Protein AF-A0A2V7E4Y5-F1 (afdb_monomer)

Solvent-accessible surface area (backbone atoms only — not comparable to full-atom values): 9689 Å² total; per-residue (Å²): 140,82,84,79,81,81,81,82,78,76,76,80,68,83,50,50,75,59,62,73,78,86,75,87,86,83,79,96,66,95,71,66,56,78,68,61,32,31,46,33,54,69,50,50,53,34,62,57,62,67,40,77,72,52,74,82,46,76,66,58,72,78,36,58,19,35,18,33,50,68,63,42,60,53,50,53,50,52,38,27,76,75,55,64,29,39,68,50,79,67,59,48,62,51,52,50,74,72,33,77,63,41,38,77,54,86,70,63,63,70,61,36,48,60,44,26,72,75,53,80,89,59,88,50,70,62,63,36,43,54,52,12,42,25,59,75,71,72,26,27,32,40,69,85,54,65,68,56,63,73,74,45,87,56,51,60,72,134

Mean predicted aligned error: 8.23 Å

Foldseek 3Di:
DDDDDDDDDDDQDQAAEQDADDDDDDDDDVPFDDQQEEEDLVVLSCVRVVNPVCVVPPVVQVRFLYEYEPLSVVVVVVCVVVPNHPYDPPVNVVSQPPDRSYDHDDDDVVQLVVQLVPDDQDPDSSLSSQLSVCVSVVHAYADPDPSCVVPHPRHDDD

Sequence (158 aa):
MSSAPPCSAHRPGRPLVLGVASRRRPGLSTDSGPVTLLLDTHFLIWLALGSKRLAEFPWLDRHRPWGVSPVSFLEIQSLAEIGRISVRNPEFTRAVMEDPRFSVDDIPLVTLIRHALGLEWTRDPFDRMLVAHSTARRLPLCTTDRSIRAHHRLVATE

pLDDT: mean 86.01, std 18.7, range [37.56, 98.44]

Radius of gyration: 17.22 Å; Cα contacts (8 Å, |Δi|>4): 191; chains: 1; bounding box: 36×61×42 Å

Structure (mmCIF, N/CA/C/O backbone):
data_AF-A0A2V7E4Y5-F1
#
_entry.id   AF-A0A2V7E4Y5-F1
#
loop_
_atom_site.group_PDB
_atom_site.id
_atom_site.type_symbol
_atom_site.label_atom_id
_atom_site.label_alt_id
_atom_site.label_comp_id
_atom_site.label_asym_id
_atom_site.label_entity_id
_atom_site.label_seq_id
_atom_site.pdbx_PDB_ins_code
_atom_site.Cartn_x
_atom_site.Cartn_y
_atom_site.Cartn_z
_atom_site.occupancy
_atom_site.B_iso_or_equiv
_atom_site.auth_seq_id
_atom_site.auth_comp_id
_atom_site.auth_asym_id
_atom_site.auth_atom_id
_atom_site.pdbx_PDB_model_num
ATOM 1 N N . MET A 1 1 ? -1.600 42.013 -20.456 1.00 42.53 1 MET A N 1
ATOM 2 C CA . MET A 1 1 ? -2.301 40.738 -20.746 1.00 42.53 1 MET A CA 1
ATOM 3 C C . MET A 1 1 ? -1.217 39.669 -20.724 1.00 42.53 1 MET A C 1
ATOM 5 O O . MET A 1 1 ? -0.289 39.797 -21.497 1.00 42.53 1 MET A O 1
ATOM 9 N N . SER A 1 2 ? -1.122 38.741 -19.779 1.00 42.84 2 SER A N 1
ATOM 10 C CA . SER A 1 2 ? -2.147 37.844 -19.253 1.00 42.84 2 SER A CA 1
ATOM 11 C C . SER A 1 2 ? -1.805 37.469 -17.804 1.00 42.84 2 SER A C 1
ATOM 13 O O . SER A 1 2 ? -0.674 37.081 -17.518 1.00 42.84 2 SER A O 1
ATOM 15 N N . SER A 1 3 ? -2.760 37.627 -16.892 1.00 40.88 3 SER A N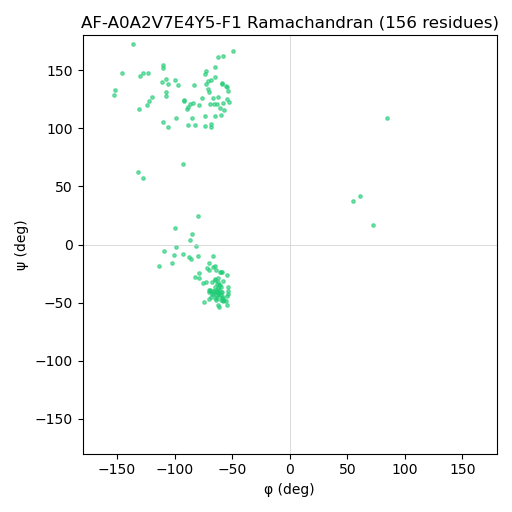 1
ATOM 16 C CA . SER A 1 3 ? -2.687 37.162 -15.507 1.00 40.88 3 SER A CA 1
ATOM 17 C C . SER A 1 3 ? -3.177 35.714 -15.443 1.00 40.88 3 SER A C 1
ATOM 19 O O . SER A 1 3 ? -4.309 35.419 -15.823 1.00 40.88 3 SER A O 1
ATOM 21 N N . ALA A 1 4 ? -2.320 34.806 -14.973 1.00 44.44 4 ALA A N 1
ATOM 22 C CA . ALA A 1 4 ? -2.695 33.425 -14.685 1.00 44.44 4 ALA A CA 1
ATOM 23 C C . ALA A 1 4 ? -3.728 33.373 -13.537 1.00 44.44 4 ALA A C 1
ATOM 25 O O . ALA A 1 4 ? -3.640 34.184 -12.609 1.00 44.44 4 ALA A O 1
ATOM 26 N N . PRO A 1 5 ? -4.703 32.446 -13.569 1.00 46.62 5 PRO A N 1
ATOM 27 C CA . PRO A 1 5 ? -5.695 32.336 -12.510 1.00 46.62 5 PRO A CA 1
ATOM 28 C C . PRO A 1 5 ? -5.070 31.720 -11.245 1.00 46.62 5 PRO A C 1
ATOM 30 O O . PRO A 1 5 ? -4.190 30.861 -11.348 1.00 46.62 5 PRO A O 1
ATOM 33 N N . PRO A 1 6 ? -5.516 32.118 -10.041 1.00 44.75 6 PRO A N 1
ATOM 34 C CA . PRO A 1 6 ? -5.024 31.532 -8.804 1.00 44.75 6 PRO A CA 1
ATOM 35 C C . PRO A 1 6 ? -5.518 30.087 -8.654 1.00 44.75 6 PRO A C 1
ATOM 37 O O . PRO A 1 6 ? -6.708 29.797 -8.790 1.00 44.75 6 PRO A O 1
ATOM 40 N N . CYS A 1 7 ? -4.584 29.184 -8.345 1.00 40.25 7 CYS A N 1
ATOM 41 C CA . CYS A 1 7 ? -4.860 27.805 -7.950 1.00 40.25 7 CYS A CA 1
ATOM 42 C C . CYS A 1 7 ? -5.862 27.777 -6.786 1.00 40.25 7 CYS A C 1
ATOM 44 O O . CYS A 1 7 ? -5.620 28.354 -5.726 1.00 40.25 7 CYS A O 1
ATOM 46 N N . SER A 1 8 ? -6.981 27.080 -6.985 1.00 44.91 8 SER A N 1
ATOM 47 C CA . SER A 1 8 ? -7.985 26.826 -5.953 1.00 44.91 8 SER A CA 1
ATOM 48 C C . SER A 1 8 ? -7.354 26.058 -4.788 1.00 44.91 8 SER A C 1
ATOM 50 O O . SER A 1 8 ? -6.978 24.892 -4.920 1.00 44.91 8 SER A O 1
ATOM 52 N N . ALA A 1 9 ? -7.225 26.716 -3.636 1.00 46.41 9 ALA A N 1
ATOM 53 C CA . ALA A 1 9 ? -6.805 26.077 -2.400 1.00 46.41 9 ALA A CA 1
ATOM 54 C C . ALA A 1 9 ? -7.906 25.111 -1.932 1.00 46.41 9 ALA A C 1
ATOM 56 O O . ALA A 1 9 ? -8.940 25.519 -1.399 1.00 46.41 9 ALA A O 1
ATOM 57 N N . HIS A 1 10 ? -7.681 23.813 -2.139 1.00 46.25 10 HIS A N 1
ATOM 58 C CA . HIS A 1 10 ? -8.457 22.756 -1.500 1.00 46.25 10 HIS A CA 1
ATOM 59 C C . HIS A 1 10 ? -8.366 22.931 0.020 1.00 46.25 10 HIS A C 1
ATOM 61 O O . HIS A 1 10 ? -7.286 22.805 0.598 1.00 46.25 10 HIS A O 1
ATOM 67 N N . ARG A 1 11 ? -9.497 23.217 0.674 1.00 44.59 11 ARG A N 1
ATOM 68 C CA . ARG A 1 11 ? -9.586 23.198 2.139 1.00 44.59 11 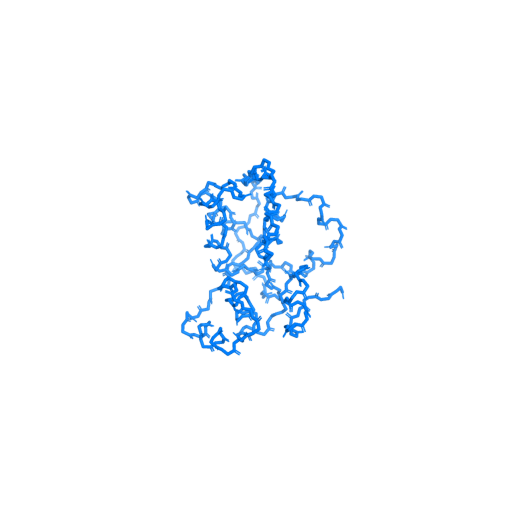ARG A CA 1
ATOM 69 C C . ARG A 1 11 ? -9.187 21.799 2.623 1.00 44.59 11 ARG A C 1
ATOM 71 O O . ARG A 1 11 ? -9.839 20.838 2.210 1.00 44.59 11 ARG A O 1
ATOM 78 N N . PRO A 1 12 ? -8.159 21.643 3.474 1.00 49.56 12 PRO A N 1
ATOM 79 C CA . PRO A 1 12 ? -7.865 20.338 4.035 1.00 49.56 12 PRO A CA 1
ATOM 80 C C . PRO A 1 12 ? -9.035 19.947 4.944 1.00 49.56 12 PRO A C 1
ATOM 82 O O . PRO A 1 12 ? -9.394 20.673 5.873 1.00 49.56 12 PRO A O 1
ATOM 85 N N . GLY A 1 13 ? -9.681 18.822 4.628 1.00 56.28 13 GLY A N 1
ATOM 86 C CA . GLY A 1 13 ? -10.630 18.185 5.536 1.00 56.28 13 GLY A CA 1
ATOM 87 C C . GLY A 1 13 ? -9.950 17.843 6.865 1.00 56.28 13 GLY A C 1
ATOM 88 O O . GLY A 1 13 ? -8.722 17.815 6.951 1.00 56.28 13 GLY A O 1
ATOM 89 N N . ARG A 1 14 ? -10.739 17.589 7.918 1.00 62.81 14 ARG A N 1
ATOM 90 C CA . ARG A 1 14 ? -10.181 17.154 9.210 1.00 62.81 14 ARG A CA 1
ATOM 91 C C . ARG A 1 14 ? -9.292 15.916 8.983 1.00 62.81 14 ARG A C 1
ATOM 93 O O . ARG A 1 14 ? -9.759 14.996 8.308 1.00 62.81 14 ARG A O 1
ATOM 100 N N . PRO A 1 15 ? -8.064 15.877 9.534 1.00 67.12 15 PRO A N 1
ATOM 101 C CA . PRO A 1 15 ? -7.168 14.738 9.369 1.00 67.12 15 PRO A CA 1
ATOM 102 C C . PRO A 1 15 ? -7.834 13.439 9.823 1.00 67.12 15 PRO A C 1
ATOM 104 O O . PRO A 1 15 ? -8.476 13.394 10.876 1.00 67.12 15 PRO A O 1
ATOM 107 N N . LEU A 1 16 ? -7.673 12.380 9.032 1.00 73.38 16 LEU A N 1
ATOM 108 C CA . LEU A 1 16 ? -8.126 11.043 9.407 1.00 73.38 16 LEU A CA 1
ATOM 109 C C . LEU A 1 16 ? -7.258 10.519 10.558 1.00 73.38 16 LEU A C 1
ATOM 111 O O . LEU A 1 16 ? -6.053 10.390 10.383 1.00 73.38 16 LEU A O 1
ATOM 115 N N . VAL A 1 17 ? -7.849 10.197 11.711 1.00 72.81 17 VAL A N 1
ATOM 116 C CA . VAL A 1 17 ? -7.110 9.649 12.861 1.00 72.81 17 VAL A CA 1
ATOM 117 C C . VAL A 1 17 ? -7.037 8.125 12.766 1.00 72.81 17 VAL A C 1
ATOM 119 O O . VAL A 1 17 ? -8.061 7.446 12.807 1.00 72.81 17 VAL A O 1
ATOM 122 N N . LEU A 1 18 ? -5.822 7.589 12.673 1.00 70.75 18 LEU A N 1
ATOM 123 C CA . LEU A 1 18 ? -5.522 6.163 12.673 1.00 70.75 18 LEU A CA 1
ATOM 124 C C . LEU A 1 18 ? -5.326 5.665 14.107 1.00 70.75 18 LEU A C 1
ATOM 126 O O . LEU A 1 18 ? -4.280 5.878 14.719 1.00 70.75 18 LEU A O 1
ATOM 130 N N . GLY A 1 19 ? -6.348 4.993 14.639 1.00 58.97 19 GLY A N 1
ATOM 131 C CA . GLY A 1 19 ? -6.273 4.221 15.877 1.00 58.97 19 GLY A CA 1
ATOM 132 C C . GLY A 1 19 ? -6.599 2.761 15.589 1.00 58.97 19 GLY A C 1
ATOM 133 O O . GLY A 1 19 ? -7.637 2.474 14.997 1.00 58.97 19 GLY A O 1
ATOM 134 N N . VAL A 1 20 ? -5.724 1.837 15.987 1.00 57.44 20 VAL A N 1
ATOM 135 C CA . VAL A 1 20 ? -5.979 0.405 15.791 1.00 57.44 20 VAL A CA 1
ATOM 136 C C . VAL A 1 20 ? -6.851 -0.113 16.931 1.00 57.44 20 VAL A C 1
ATOM 138 O O . VAL A 1 20 ? -6.491 -0.012 18.105 1.00 57.44 20 VAL A O 1
ATOM 141 N N . ALA A 1 21 ? -8.017 -0.664 16.593 1.00 53.97 21 ALA A N 1
ATOM 142 C CA . ALA A 1 21 ? -8.881 -1.326 17.560 1.00 53.97 21 ALA A CA 1
ATOM 143 C C . ALA A 1 21 ? -8.265 -2.680 17.948 1.00 53.97 21 ALA A C 1
ATOM 145 O O . ALA A 1 21 ? -8.368 -3.655 17.207 1.00 53.97 21 ALA A O 1
ATOM 146 N N . SER A 1 22 ? -7.624 -2.749 19.117 1.00 45.44 22 SER A N 1
ATOM 147 C CA . SER A 1 22 ? -7.129 -4.010 19.676 1.00 45.44 22 SER A CA 1
ATOM 148 C C . SER A 1 22 ? -8.306 -4.935 20.002 1.00 45.44 22 SER A C 1
ATOM 150 O O . SER A 1 22 ? -9.082 -4.673 20.922 1.00 45.44 22 SER A O 1
ATOM 152 N N . ARG A 1 23 ? -8.458 -6.026 19.244 1.00 51.16 23 ARG A N 1
ATOM 153 C CA . ARG A 1 23 ? -9.269 -7.185 19.645 1.00 51.16 23 ARG A CA 1
ATOM 154 C C . ARG A 1 23 ? -8.325 -8.334 20.009 1.00 51.16 23 ARG A C 1
ATOM 156 O O . ARG A 1 23 ? -7.381 -8.626 19.284 1.00 51.16 23 ARG A O 1
ATOM 163 N N . ARG A 1 24 ? -8.561 -8.952 21.171 1.00 45.81 24 ARG A N 1
ATOM 164 C CA . ARG A 1 24 ? -7.715 -9.997 21.779 1.00 45.81 24 ARG A CA 1
ATOM 165 C C . ARG A 1 24 ? -7.834 -11.350 21.039 1.00 45.81 24 ARG A C 1
ATOM 167 O O . ARG A 1 24 ? -8.891 -11.665 20.504 1.00 45.81 24 ARG A O 1
ATOM 174 N N . ARG A 1 25 ? -6.730 -12.116 21.060 1.00 51.16 25 ARG A N 1
ATOM 175 C CA . ARG A 1 25 ? -6.387 -13.355 20.309 1.00 51.16 25 ARG A CA 1
ATOM 176 C C . ARG A 1 25 ? -7.280 -14.588 20.564 1.00 51.16 25 ARG A C 1
ATOM 178 O O . ARG A 1 25 ? -7.817 -14.731 21.661 1.00 51.16 25 ARG A O 1
ATOM 185 N N . PRO A 1 26 ? -7.231 -15.570 19.641 1.00 40.38 26 PRO A N 1
ATOM 186 C CA . PRO A 1 26 ? -6.587 -16.847 19.983 1.00 40.38 26 PRO A CA 1
ATOM 187 C C . PRO A 1 26 ? -5.547 -17.321 18.944 1.00 40.38 26 PRO A C 1
ATOM 189 O O . PRO A 1 26 ? -5.734 -17.144 17.748 1.00 40.38 26 PRO A O 1
ATOM 192 N N . GLY A 1 27 ? -4.482 -17.969 19.438 1.00 37.56 27 GLY A N 1
ATOM 193 C CA . GLY A 1 27 ? -3.601 -18.874 18.682 1.00 37.56 27 GLY A CA 1
ATOM 194 C C . GLY A 1 27 ? -2.466 -18.235 17.874 1.00 37.56 27 GLY A C 1
ATOM 195 O O . GLY A 1 27 ? -2.695 -17.658 16.819 1.00 37.56 27 GLY A O 1
ATOM 196 N N . LEU A 1 28 ? -1.220 -18.414 18.332 1.00 47.28 28 LEU A N 1
ATOM 197 C CA . LEU A 1 28 ? -0.036 -18.264 17.481 1.00 47.28 28 LEU A CA 1
ATOM 198 C C . LEU A 1 28 ? -0.052 -19.426 16.474 1.00 47.28 28 LEU A C 1
ATOM 200 O O . LEU A 1 28 ? 0.274 -20.556 16.825 1.00 47.28 28 LEU A O 1
ATOM 204 N N . SER A 1 29 ? -0.483 -19.157 15.248 1.00 43.12 29 SER A N 1
ATOM 205 C CA . SER A 1 29 ? -0.192 -20.012 14.098 1.00 43.12 29 SER A CA 1
ATOM 206 C C . SER A 1 29 ? 0.768 -19.220 13.224 1.00 43.12 29 SER A C 1
ATOM 208 O O . SER A 1 29 ? 0.404 -18.218 12.625 1.00 43.12 29 SER A O 1
ATOM 210 N N . THR A 1 30 ? 2.037 -19.616 13.239 1.00 46.69 30 THR A N 1
ATOM 211 C CA . THR A 1 30 ? 3.126 -19.016 12.451 1.00 46.69 30 THR A CA 1
ATOM 212 C C . THR A 1 30 ? 3.130 -19.500 11.003 1.00 46.69 30 THR A C 1
ATOM 214 O O . THR A 1 30 ? 4.168 -19.483 10.356 1.00 46.69 30 THR A O 1
ATOM 217 N N . ASP A 1 31 ? 1.978 -19.932 10.499 1.00 48.09 31 ASP A N 1
ATOM 218 C CA . ASP A 1 31 ? 1.809 -20.309 9.102 1.00 48.09 31 ASP A CA 1
ATOM 219 C C . ASP A 1 31 ? 0.546 -19.629 8.576 1.00 48.09 31 ASP A C 1
ATOM 221 O O . ASP A 1 31 ? -0.476 -20.240 8.263 1.00 48.09 31 ASP A O 1
ATOM 225 N N . SER A 1 32 ? 0.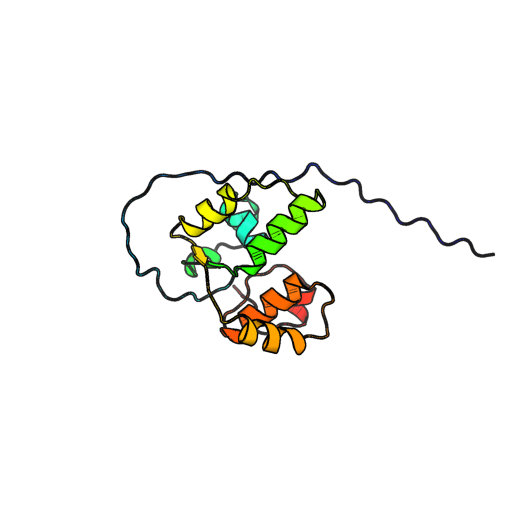587 -18.295 8.582 1.00 61.81 32 SER A N 1
ATOM 226 C CA . SER A 1 32 ? -0.319 -17.519 7.749 1.00 61.81 32 SER A CA 1
ATOM 227 C C . SER A 1 32 ? -0.014 -17.941 6.313 1.00 61.81 3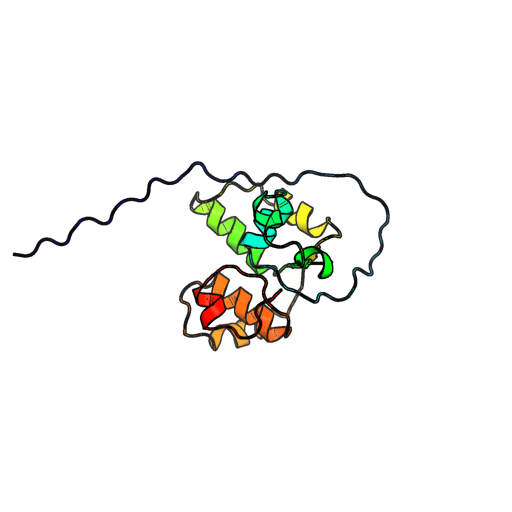2 SER A C 1
ATOM 229 O O . SER A 1 32 ? 1.126 -17.800 5.874 1.00 61.81 32 SER A O 1
ATOM 231 N N . GLY A 1 33 ? -1.002 -18.523 5.626 1.00 69.19 33 GLY A N 1
ATOM 232 C CA . GLY A 1 33 ? -0.841 -19.057 4.272 1.00 69.19 33 GLY A CA 1
ATOM 233 C C . GLY A 1 33 ? -0.176 -18.066 3.303 1.00 69.19 33 GLY A C 1
ATOM 234 O O . GLY A 1 33 ? -0.062 -16.875 3.601 1.00 69.19 33 GLY A O 1
ATOM 235 N N . PRO A 1 34 ? 0.276 -18.531 2.129 1.00 86.81 34 PRO A N 1
ATOM 236 C CA . PRO A 1 34 ? 1.061 -17.703 1.221 1.00 86.81 34 PRO A CA 1
ATOM 237 C C . PRO A 1 34 ? 0.333 -16.397 0.885 1.00 86.81 34 PRO A C 1
ATOM 239 O O . PRO A 1 34 ? -0.864 -16.396 0.590 1.00 86.81 34 PRO A O 1
ATOM 242 N N . VAL A 1 35 ? 1.065 -15.282 0.904 1.00 93.88 35 VAL A N 1
ATOM 243 C CA . VAL A 1 35 ? 0.532 -13.985 0.480 1.00 93.88 35 VAL A CA 1
ATOM 244 C C . VAL A 1 35 ? 0.178 -14.071 -1.003 1.00 93.88 35 VAL A C 1
ATOM 246 O O . VAL A 1 35 ? 1.041 -14.337 -1.836 1.00 93.88 35 VAL A O 1
ATOM 249 N N . THR A 1 36 ? -1.093 -13.838 -1.339 1.00 96.25 36 THR A N 1
ATOM 250 C CA . THR A 1 36 ? -1.592 -13.868 -2.730 1.00 96.25 36 THR A CA 1
ATOM 251 C C . THR A 1 36 ? -1.948 -12.487 -3.275 1.00 96.25 36 THR A C 1
ATOM 253 O O . THR A 1 36 ? -2.276 -12.359 -4.451 1.00 96.25 36 THR A O 1
ATOM 256 N N . LEU A 1 37 ? -1.890 -11.454 -2.433 1.00 97.56 37 LEU A N 1
ATOM 257 C CA . LEU A 1 37 ? -2.329 -10.098 -2.738 1.00 97.56 37 LEU A CA 1
ATOM 258 C C . LEU A 1 37 ? -1.515 -9.102 -1.912 1.00 97.56 37 LEU A C 1
ATOM 260 O O . LEU A 1 37 ? -1.392 -9.278 -0.700 1.00 97.56 37 LEU A O 1
ATOM 264 N N . LEU A 1 38 ? -1.013 -8.042 -2.544 1.00 98.25 38 LEU A N 1
ATOM 265 C CA . LEU A 1 38 ? -0.452 -6.887 -1.843 1.00 98.25 38 LEU A CA 1
ATOM 266 C C . LEU A 1 38 ? -1.499 -5.782 -1.744 1.00 98.25 38 LEU A C 1
ATOM 268 O O . LEU A 1 38 ? -2.195 -5.490 -2.715 1.00 98.25 38 LEU A O 1
ATOM 272 N N . LEU A 1 39 ? -1.600 -5.145 -0.584 1.00 98.38 39 LEU A N 1
ATOM 273 C CA . LEU A 1 39 ? -2.442 -3.973 -0.391 1.00 98.38 39 LEU A CA 1
ATOM 274 C C . LEU A 1 39 ? -1.722 -2.708 -0.858 1.00 98.38 39 LEU A C 1
ATOM 276 O O . LEU A 1 39 ? -0.557 -2.490 -0.532 1.00 98.38 39 LEU A O 1
ATOM 280 N N . ASP A 1 40 ? -2.452 -1.840 -1.548 1.00 96.25 40 ASP A N 1
ATOM 281 C CA . ASP A 1 40 ? -2.148 -0.411 -1.574 1.00 96.25 40 ASP A CA 1
ATOM 282 C C . ASP A 1 40 ? -2.334 0.183 -0.163 1.00 96.25 40 ASP A C 1
ATOM 284 O O . ASP A 1 40 ? -3.135 -0.303 0.651 1.00 96.25 40 ASP A O 1
ATOM 288 N N . THR A 1 41 ? -1.613 1.260 0.128 1.00 96.44 41 THR A N 1
ATOM 289 C CA . THR A 1 41 ? -1.665 1.995 1.393 1.00 96.44 41 THR A CA 1
ATOM 290 C C . THR A 1 41 ? -3.084 2.423 1.778 1.00 96.44 41 THR A C 1
ATOM 292 O O . THR A 1 41 ? -3.461 2.332 2.951 1.00 96.44 41 THR A O 1
ATOM 295 N N . HIS A 1 42 ? -3.930 2.798 0.813 1.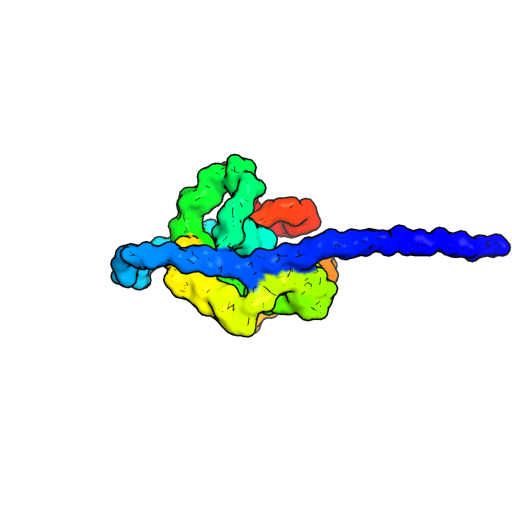00 94.81 42 HIS A N 1
ATOM 296 C CA . HIS A 1 42 ? -5.328 3.146 1.094 1.00 94.81 42 HIS A CA 1
ATOM 297 C C . HIS A 1 42 ? -6.135 1.960 1.634 1.00 94.81 42 HIS A C 1
ATOM 299 O O . HIS A 1 42 ? -6.913 2.119 2.580 1.00 94.81 42 HIS A O 1
ATOM 305 N N . PHE A 1 43 ? -5.931 0.763 1.077 1.00 97.31 43 PHE A N 1
ATOM 306 C CA . PHE A 1 43 ? -6.608 -0.444 1.546 1.00 97.31 43 PHE A CA 1
ATOM 307 C C . PHE A 1 43 ? -6.110 -0.869 2.922 1.00 97.31 43 PHE A C 1
ATOM 309 O O . PHE A 1 43 ? -6.930 -1.233 3.765 1.00 97.31 43 PHE A O 1
ATOM 316 N N . LEU A 1 44 ? -4.804 -0.761 3.187 1.00 97.44 44 LEU A N 1
ATOM 317 C CA . LEU A 1 44 ? -4.258 -0.987 4.526 1.00 97.44 44 LEU A CA 1
ATOM 318 C C . LEU A 1 44 ? -4.942 -0.078 5.557 1.00 97.44 44 LEU A C 1
ATOM 320 O O . LEU A 1 44 ? -5.422 -0.558 6.584 1.00 97.44 44 LEU A O 1
ATOM 324 N N . ILE A 1 45 ? -5.057 1.218 5.258 1.00 94.88 45 ILE A N 1
ATOM 325 C CA . ILE A 1 45 ? -5.748 2.185 6.119 1.00 94.88 45 ILE A CA 1
ATOM 326 C C . ILE A 1 45 ? -7.215 1.790 6.332 1.00 94.88 45 ILE A C 1
ATOM 328 O O . ILE A 1 45 ? -7.699 1.776 7.466 1.00 94.88 45 ILE A O 1
ATOM 332 N N . TRP A 1 46 ? -7.942 1.459 5.262 1.00 95.19 46 TRP A N 1
ATOM 333 C CA . TRP A 1 46 ? -9.354 1.086 5.356 1.00 95.19 46 TRP A CA 1
ATOM 334 C C . TRP A 1 46 ? -9.568 -0.173 6.192 1.00 95.19 46 TRP A C 1
ATOM 336 O O . TRP A 1 46 ? -10.478 -0.192 7.020 1.00 95.19 46 TRP A O 1
ATOM 346 N N . LEU A 1 47 ? -8.725 -1.191 6.011 1.00 95.56 47 LEU A N 1
ATOM 347 C CA . LEU A 1 47 ? -8.765 -2.445 6.762 1.00 95.56 47 LEU A CA 1
ATOM 348 C C . LEU A 1 47 ? -8.412 -2.246 8.237 1.00 95.56 47 LEU A C 1
ATOM 350 O O . LEU A 1 47 ? -9.104 -2.784 9.106 1.00 95.56 47 LEU A O 1
ATOM 354 N N . ALA A 1 48 ? -7.390 -1.439 8.530 1.00 91.56 48 ALA A N 1
ATOM 355 C CA . ALA A 1 48 ? -6.995 -1.112 9.898 1.00 91.56 48 ALA A CA 1
ATOM 356 C C . ALA A 1 48 ? -8.097 -0.347 10.654 1.00 91.56 48 ALA A C 1
ATOM 358 O O . ALA A 1 48 ? -8.282 -0.551 11.854 1.00 91.56 48 ALA A O 1
ATOM 359 N N . LEU A 1 49 ? -8.858 0.496 9.948 1.00 88.62 49 LEU A N 1
ATOM 360 C CA . LEU A 1 49 ? -9.938 1.306 10.517 1.00 88.62 49 LEU A CA 1
ATOM 361 C C . LEU A 1 49 ? -11.332 0.665 10.464 1.00 88.62 49 LEU A C 1
ATOM 363 O O . LEU A 1 49 ? -12.275 1.235 11.013 1.00 88.62 49 LEU A O 1
ATOM 367 N N . GLY A 1 50 ? -11.505 -0.468 9.779 1.00 90.3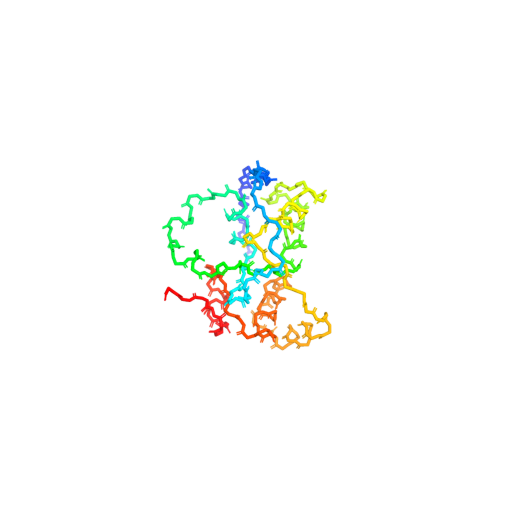1 50 GLY A N 1
ATOM 368 C CA . GLY A 1 50 ? -12.836 -1.036 9.534 1.00 90.31 50 GLY A CA 1
ATOM 369 C C . GLY A 1 50 ? -13.741 -0.095 8.726 1.00 90.31 50 GLY A C 1
ATOM 370 O O . GLY A 1 50 ? -14.914 0.087 9.049 1.00 90.31 50 GLY A O 1
ATOM 371 N N . SER A 1 51 ? -13.183 0.553 7.701 1.00 93.62 51 SER A N 1
ATOM 372 C CA . SER A 1 51 ? -13.894 1.515 6.854 1.00 93.62 51 SER A CA 1
ATOM 373 C C . SER A 1 51 ? -15.114 0.892 6.172 1.00 93.62 51 SER A C 1
ATOM 375 O O . SER A 1 51 ? -15.030 -0.186 5.589 1.00 93.62 51 SER A O 1
ATOM 377 N N . LYS A 1 52 ? -16.235 1.627 6.133 1.00 93.19 52 LYS A N 1
ATOM 378 C CA . LYS A 1 52 ? -17.457 1.204 5.419 1.00 93.19 52 LYS A CA 1
ATOM 379 C C . LYS A 1 52 ? -17.238 0.977 3.919 1.00 93.19 52 LYS A C 1
ATOM 381 O O . LYS A 1 52 ? -17.977 0.204 3.323 1.00 93.19 52 LYS A O 1
ATOM 386 N N . ARG A 1 53 ? -16.213 1.606 3.328 1.00 93.56 53 ARG A N 1
ATOM 387 C CA . ARG A 1 53 ? -15.834 1.427 1.912 1.00 93.56 53 ARG A CA 1
ATOM 388 C C . ARG A 1 53 ? -15.484 -0.021 1.569 1.00 93.56 53 ARG A C 1
ATOM 390 O O . ARG A 1 53 ? -15.616 -0.423 0.426 1.00 93.56 53 ARG A O 1
ATOM 397 N N . LEU A 1 54 ? -15.078 -0.820 2.558 1.00 94.19 54 LEU A N 1
ATOM 398 C CA . LEU A 1 54 ? -14.767 -2.236 2.361 1.00 94.19 54 LEU A CA 1
ATOM 399 C C . LEU A 1 54 ? -15.987 -3.071 1.952 1.00 94.19 54 LEU A C 1
ATOM 401 O O . LEU A 1 54 ? -15.810 -4.148 1.396 1.00 94.19 54 LEU A O 1
ATOM 405 N N . ALA A 1 55 ? -17.210 -2.576 2.178 1.00 93.94 55 ALA A N 1
ATOM 406 C CA . ALA A 1 55 ? -18.427 -3.238 1.710 1.00 93.94 55 ALA A CA 1
ATOM 407 C C . ALA A 1 55 ? -18.480 -3.374 0.175 1.00 93.94 55 ALA A C 1
ATOM 409 O O . ALA A 1 55 ? -19.148 -4.272 -0.326 1.00 93.94 55 ALA A O 1
ATOM 410 N N . GLU A 1 56 ? -17.755 -2.522 -0.558 1.00 94.19 56 GLU A N 1
ATOM 411 C CA . GLU A 1 56 ? -17.631 -2.577 -2.021 1.00 94.19 56 GLU A CA 1
ATOM 412 C C . GLU A 1 56 ? -16.627 -3.647 -2.493 1.00 94.19 56 GLU A C 1
ATOM 414 O O . GLU A 1 56 ? -16.571 -3.951 -3.677 1.00 94.19 56 GL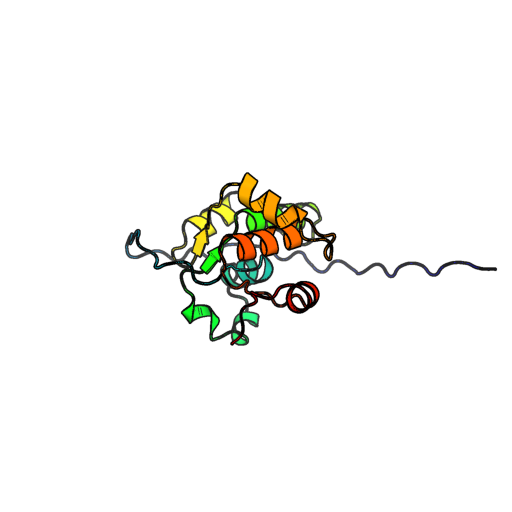U A O 1
ATOM 419 N N . PHE A 1 57 ? -15.851 -4.252 -1.583 1.00 95.00 57 PHE A N 1
ATOM 420 C CA . PHE A 1 57 ? -14.788 -5.211 -1.912 1.00 95.00 57 PHE A CA 1
ATOM 421 C C . PHE A 1 57 ? -14.938 -6.533 -1.132 1.00 95.00 57 PHE A C 1
ATOM 423 O O . PHE A 1 57 ? -14.013 -6.945 -0.426 1.00 95.00 57 PHE A O 1
ATOM 430 N N . PRO A 1 58 ? -16.081 -7.243 -1.237 1.00 92.44 58 PRO A N 1
ATOM 431 C CA . PRO A 1 58 ? -16.344 -8.456 -0.452 1.00 92.44 58 PRO A CA 1
ATOM 432 C C . PRO A 1 58 ? -15.420 -9.634 -0.809 1.00 92.44 58 PRO A C 1
ATOM 434 O O . PRO A 1 58 ? -15.271 -10.574 -0.029 1.00 92.44 58 PRO A O 1
ATOM 437 N N . TRP A 1 59 ? -14.790 -9.607 -1.985 1.00 93.56 59 TRP A N 1
ATOM 438 C CA . TRP A 1 59 ? -13.813 -10.607 -2.425 1.00 93.56 59 TRP A CA 1
ATOM 439 C C . TRP A 1 59 ? -12.478 -10.510 -1.670 1.00 93.56 59 TRP A C 1
ATOM 441 O O . TRP A 1 59 ? -11.748 -11.497 -1.602 1.00 93.56 59 TRP A O 1
ATOM 451 N N . LEU A 1 60 ? -12.179 -9.362 -1.048 1.00 94.50 60 LEU A N 1
ATOM 452 C CA . LEU A 1 60 ? -10.887 -9.083 -0.420 1.00 94.50 60 LEU A CA 1
ATOM 453 C C . LEU A 1 60 ? -10.549 -10.071 0.704 1.00 94.50 60 LEU A C 1
ATOM 455 O O . LEU A 1 60 ? -9.393 -10.463 0.858 1.00 94.50 60 LEU A O 1
ATOM 459 N N . ASP A 1 61 ? -11.550 -10.529 1.460 1.00 92.81 61 ASP A N 1
ATOM 460 C CA . ASP A 1 61 ? -11.359 -11.488 2.556 1.00 92.81 61 ASP A CA 1
ATOM 461 C C . ASP A 1 61 ? -10.840 -12.859 2.089 1.00 92.81 61 ASP A C 1
ATOM 463 O O . ASP A 1 61 ? -10.212 -13.568 2.876 1.00 92.81 61 ASP A O 1
ATOM 467 N N . ARG A 1 62 ? -11.025 -13.219 0.810 1.00 92.88 62 ARG A N 1
ATOM 468 C CA . ARG A 1 62 ? -10.515 -14.478 0.232 1.00 92.88 62 ARG A CA 1
ATOM 469 C C . ARG A 1 62 ? -8.991 -14.493 0.086 1.00 92.88 62 ARG A C 1
ATOM 471 O O . ARG A 1 62 ? -8.413 -15.559 -0.088 1.00 92.88 62 ARG A O 1
ATOM 478 N N . HIS A 1 63 ? -8.352 -13.327 0.171 1.00 94.62 63 HIS A N 1
ATOM 479 C CA . HIS A 1 63 ? -6.910 -13.149 0.008 1.00 94.62 63 HIS A CA 1
ATOM 480 C C . HIS A 1 63 ? -6.150 -13.030 1.331 1.00 94.62 63 HIS A C 1
ATOM 482 O O . HIS A 1 63 ? -5.004 -12.588 1.330 1.00 94.62 63 HIS A O 1
ATOM 488 N N . ARG A 1 64 ? -6.764 -13.378 2.469 1.00 93.75 64 ARG A N 1
ATOM 489 C CA . ARG A 1 64 ? -6.046 -13.384 3.749 1.00 93.75 64 ARG A CA 1
ATOM 490 C C . ARG A 1 64 ? -4.979 -14.501 3.780 1.00 93.75 64 ARG A C 1
ATOM 492 O O . ARG A 1 64 ? -5.273 -15.603 3.319 1.00 93.75 64 ARG A O 1
ATOM 499 N N . PRO A 1 65 ? -3.796 -14.257 4.378 1.00 95.94 65 PRO A N 1
ATOM 500 C CA . PRO A 1 65 ? -3.364 -12.986 4.964 1.00 95.94 65 PRO A CA 1
ATOM 501 C C . PRO A 1 65 ? -3.070 -11.930 3.889 1.00 95.94 65 PRO A C 1
ATOM 503 O O . PRO A 1 65 ? -2.480 -12.220 2.849 1.00 95.94 65 PRO A O 1
ATOM 506 N N . TRP A 1 66 ? -3.456 -10.684 4.154 1.00 97.44 66 TRP A N 1
ATOM 507 C CA . TRP A 1 66 ? -3.192 -9.588 3.231 1.00 97.44 66 TRP A CA 1
ATOM 508 C C . TRP A 1 66 ? -1.732 -9.162 3.302 1.00 97.44 66 TRP A C 1
ATOM 510 O O . TRP A 1 66 ? -1.228 -8.823 4.374 1.00 97.44 66 TRP A O 1
ATOM 520 N N . GLY A 1 67 ? -1.067 -9.137 2.154 1.00 98.00 67 GLY A N 1
ATOM 521 C CA . GLY A 1 67 ? 0.308 -8.684 2.050 1.00 98.00 67 GLY A CA 1
ATOM 522 C C . GLY A 1 67 ? 0.424 -7.178 2.232 1.00 98.00 67 GLY A C 1
ATOM 523 O O . GLY A 1 67 ? -0.326 -6.408 1.630 1.00 98.00 67 GLY A O 1
ATOM 524 N N . VAL A 1 68 ? 1.388 -6.751 3.037 1.00 98.19 68 VAL A N 1
ATOM 525 C CA . VAL A 1 68 ? 1.687 -5.342 3.292 1.00 98.19 68 VAL A CA 1
ATOM 526 C C . VAL A 1 68 ? 3.129 -5.073 2.908 1.00 98.19 68 VAL A C 1
ATOM 528 O O . VAL A 1 68 ? 4.043 -5.697 3.444 1.00 98.19 68 VAL A O 1
ATOM 531 N N . SER A 1 69 ? 3.348 -4.112 2.010 1.00 98.19 69 SER A N 1
ATOM 532 C CA . SER A 1 69 ? 4.702 -3.630 1.767 1.00 98.19 69 SER A CA 1
ATOM 533 C C . SER A 1 69 ? 5.180 -2.774 2.949 1.00 98.19 69 SER A C 1
ATOM 535 O O . SER A 1 69 ? 4.443 -1.883 3.377 1.00 98.19 69 SER A O 1
ATOM 537 N N . PRO A 1 70 ? 6.442 -2.920 3.401 1.00 96.81 70 PRO A N 1
ATOM 538 C CA . PRO A 1 70 ? 7.048 -1.991 4.356 1.00 96.81 70 PRO A CA 1
ATOM 539 C C . PRO A 1 70 ? 6.997 -0.521 3.906 1.00 96.81 70 PRO A C 1
ATOM 541 O O . PRO A 1 70 ? 6.953 0.384 4.738 1.00 96.81 70 PRO A O 1
ATOM 544 N N . VAL A 1 71 ? 6.947 -0.279 2.590 1.00 97.75 71 VAL A N 1
ATOM 545 C CA . VAL A 1 71 ? 6.824 1.051 1.977 1.00 97.75 71 VAL A CA 1
ATOM 546 C C . VAL A 1 71 ? 5.543 1.761 2.414 1.00 97.75 71 VAL A C 1
ATOM 548 O O . VAL A 1 71 ? 5.582 2.964 2.664 1.00 97.75 71 VAL A O 1
ATOM 551 N N . SER A 1 72 ? 4.433 1.034 2.584 1.00 98.00 72 SER A N 1
ATOM 552 C CA . SER A 1 72 ? 3.159 1.619 3.015 1.00 98.00 72 SER A CA 1
ATOM 553 C C . SER A 1 72 ? 3.246 2.251 4.403 1.00 98.00 72 SER A C 1
ATOM 555 O O . SER A 1 72 ? 2.593 3.259 4.658 1.00 98.00 72 SER A O 1
ATOM 557 N N . PHE A 1 73 ? 4.073 1.716 5.310 1.00 97.25 73 PHE A N 1
ATOM 558 C CA . PHE A 1 73 ? 4.275 2.340 6.622 1.00 97.25 73 PHE A CA 1
ATOM 559 C C . PHE A 1 73 ? 4.972 3.696 6.505 1.00 97.25 73 PHE A C 1
ATOM 561 O O . PHE A 1 73 ? 4.593 4.640 7.201 1.00 97.25 73 PHE A O 1
ATOM 568 N N . LEU A 1 74 ? 5.962 3.799 5.612 1.00 96.94 74 LEU A N 1
ATOM 569 C CA . LEU A 1 74 ? 6.651 5.059 5.354 1.00 96.94 74 LEU A CA 1
ATOM 570 C C . LEU A 1 74 ? 5.716 6.070 4.685 1.00 96.94 74 LEU A C 1
ATOM 572 O O . LEU A 1 74 ? 5.676 7.217 5.114 1.00 96.94 74 LEU A O 1
ATOM 576 N N . GLU A 1 75 ? 4.913 5.643 3.708 1.00 97.56 75 GLU A N 1
ATOM 577 C CA . GLU A 1 75 ? 3.914 6.506 3.066 1.00 97.56 75 GLU A CA 1
ATOM 578 C C . GLU A 1 75 ? 2.906 7.059 4.085 1.00 97.56 75 GLU A C 1
ATOM 580 O O . GLU A 1 75 ? 2.651 8.261 4.121 1.00 97.56 75 GLU A O 1
ATOM 585 N N . ILE A 1 76 ? 2.384 6.206 4.974 1.00 97.06 76 ILE A N 1
ATOM 586 C CA . ILE A 1 76 ? 1.474 6.612 6.058 1.00 97.06 76 ILE A CA 1
ATOM 587 C C . ILE A 1 76 ? 2.133 7.660 6.959 1.00 97.06 76 ILE A C 1
ATOM 589 O O . ILE A 1 76 ? 1.508 8.668 7.294 1.00 97.06 76 ILE A O 1
ATOM 593 N N . GLN A 1 77 ? 3.394 7.454 7.341 1.00 96.88 77 GLN A N 1
ATOM 594 C CA . GLN A 1 77 ? 4.130 8.425 8.146 1.00 96.88 77 GLN A CA 1
ATOM 595 C C . GLN A 1 77 ? 4.313 9.755 7.395 1.00 96.88 77 GLN A C 1
ATOM 597 O O . GLN A 1 77 ? 4.012 10.811 7.950 1.00 96.88 77 GLN A O 1
ATOM 602 N N . SER A 1 78 ? 4.708 9.719 6.121 1.00 96.62 78 SER A N 1
ATOM 603 C CA . SER A 1 78 ? 4.865 10.922 5.299 1.00 96.62 78 SER A CA 1
ATOM 604 C C . SER A 1 78 ? 3.548 11.682 5.115 1.00 96.62 78 SER A C 1
ATOM 606 O O . SER A 1 78 ? 3.525 12.906 5.230 1.00 96.62 78 SER A O 1
ATOM 608 N N . LEU A 1 79 ? 2.425 10.984 4.909 1.00 95.69 79 LEU A N 1
ATOM 609 C CA . LEU A 1 79 ? 1.090 11.591 4.854 1.00 95.69 79 LEU A CA 1
ATOM 610 C C . LEU A 1 79 ? 0.708 12.276 6.173 1.00 95.69 79 LEU A C 1
ATOM 612 O O . LEU A 1 79 ? 0.022 13.304 6.157 1.00 95.69 79 LEU A O 1
ATOM 616 N N . ALA A 1 80 ? 1.131 11.721 7.310 1.00 95.44 80 ALA A N 1
ATOM 617 C CA . ALA A 1 80 ? 0.889 12.323 8.614 1.00 95.44 80 ALA A CA 1
ATOM 618 C C . ALA A 1 80 ? 1.711 13.603 8.822 1.00 95.44 80 ALA A C 1
ATOM 620 O O . ALA A 1 80 ? 1.179 14.601 9.306 1.00 95.44 80 ALA A O 1
ATOM 621 N N . GLU A 1 81 ? 2.971 13.606 8.391 1.00 96.00 81 GLU A N 1
ATOM 622 C CA . GLU A 1 81 ? 3.870 14.765 8.475 1.00 96.00 81 GLU A CA 1
ATOM 623 C C . GLU A 1 81 ? 3.357 15.960 7.668 1.00 96.00 81 GLU A C 1
ATOM 625 O O . GLU A 1 81 ? 3.430 17.099 8.128 1.00 96.00 81 GLU A O 1
ATOM 630 N N . ILE A 1 82 ? 2.753 15.709 6.503 1.00 95.94 82 ILE A N 1
ATOM 631 C CA . ILE A 1 82 ? 2.112 16.758 5.695 1.00 95.94 82 ILE A CA 1
ATOM 632 C C . ILE A 1 82 ? 0.660 17.056 6.116 1.00 95.94 82 ILE A C 1
ATOM 634 O O . ILE A 1 82 ? -0.060 17.770 5.415 1.00 95.94 82 ILE A O 1
ATOM 638 N N . GLY A 1 83 ? 0.200 16.495 7.239 1.00 94.12 83 GLY A N 1
ATOM 639 C CA . GLY A 1 83 ? -1.104 16.779 7.843 1.00 94.12 83 GLY A CA 1
ATOM 640 C C . GLY A 1 83 ? -2.315 16.212 7.095 1.00 94.12 83 GLY A C 1
ATOM 641 O O . GLY A 1 83 ? -3.441 16.650 7.339 1.00 94.12 83 GLY A O 1
ATOM 642 N N . ARG A 1 84 ? -2.125 15.252 6.178 1.00 92.38 84 ARG A N 1
ATOM 643 C CA . ARG A 1 84 ? -3.234 14.598 5.453 1.00 92.38 84 ARG A CA 1
ATOM 644 C C . ARG A 1 84 ? -3.974 13.595 6.329 1.00 92.38 84 ARG A C 1
ATOM 646 O O . ARG A 1 84 ? -5.188 13.438 6.200 1.00 92.38 84 ARG A O 1
ATOM 653 N N . ILE A 1 85 ? -3.248 12.946 7.231 1.00 93.19 85 ILE A N 1
ATOM 654 C CA . ILE A 1 85 ? -3.775 12.010 8.223 1.00 93.19 85 ILE A CA 1
ATOM 655 C C . ILE A 1 85 ? -3.126 12.282 9.585 1.00 93.19 85 ILE A C 1
ATOM 657 O O . ILE A 1 85 ? -2.208 13.085 9.707 1.00 93.19 85 ILE A O 1
ATOM 661 N N . SER A 1 86 ? -3.612 11.622 10.625 1.00 92.06 86 SER A N 1
ATOM 662 C CA . SER A 1 86 ? -3.000 11.582 11.946 1.00 92.06 86 SER A CA 1
ATOM 663 C C . SER A 1 86 ? -2.770 10.121 12.301 1.00 92.06 86 SER A C 1
ATOM 665 O O . SER A 1 86 ? -3.713 9.340 12.351 1.00 92.06 86 SER A O 1
ATOM 667 N N . VAL A 1 87 ? -1.519 9.742 12.531 1.00 90.94 87 VAL A N 1
ATOM 668 C CA . VAL A 1 87 ? -1.129 8.389 12.935 1.00 90.94 87 VAL A CA 1
ATOM 669 C C . VAL A 1 87 ? -0.275 8.476 14.188 1.00 90.94 87 VAL A C 1
ATOM 671 O O . VAL A 1 87 ? 0.451 9.450 14.383 1.00 90.94 87 VAL A O 1
ATOM 674 N N . ARG A 1 88 ? -0.371 7.467 15.052 1.00 90.38 88 ARG A N 1
ATOM 675 C CA . ARG A 1 88 ? 0.549 7.290 16.176 1.00 90.38 88 ARG A CA 1
ATOM 676 C C . ARG A 1 88 ? 1.490 6.147 15.840 1.00 90.38 88 ARG A C 1
ATOM 678 O O . ARG A 1 88 ? 1.082 4.989 15.865 1.00 90.38 88 ARG A O 1
ATOM 685 N N . ASN A 1 89 ? 2.702 6.498 15.432 1.00 88.88 89 ASN A N 1
ATOM 686 C CA . ASN A 1 89 ? 3.794 5.553 15.263 1.00 88.88 89 ASN A CA 1
ATOM 687 C C . ASN A 1 89 ? 4.713 5.619 16.496 1.00 88.88 89 ASN A C 1
ATOM 689 O O . ASN A 1 89 ? 4.954 6.721 16.994 1.00 88.88 89 ASN A O 1
ATOM 693 N N . PRO A 1 90 ? 5.243 4.472 16.968 1.00 93.12 90 PRO A N 1
ATOM 694 C CA . PRO A 1 90 ? 5.250 3.159 16.307 1.00 93.12 90 PRO A CA 1
ATOM 695 C C . PRO A 1 90 ? 4.005 2.283 16.559 1.00 93.12 90 PRO A C 1
ATOM 697 O O . PRO A 1 90 ? 3.975 1.131 16.125 1.00 93.12 90 PRO A O 1
ATOM 700 N N . GLU A 1 91 ? 2.984 2.769 17.271 1.00 92.69 91 GLU A N 1
ATOM 701 C CA . GLU A 1 91 ? 1.833 1.961 17.696 1.00 92.69 91 GLU A CA 1
ATOM 702 C C . GLU A 1 91 ? 1.035 1.383 16.528 1.00 92.69 91 GLU A C 1
ATOM 704 O O . GLU A 1 91 ? 0.671 0.209 16.573 1.00 92.69 91 GLU A O 1
ATOM 709 N N . PHE A 1 92 ? 0.778 2.183 15.492 1.00 93.31 92 PHE A N 1
ATOM 710 C CA . PHE A 1 92 ? 0.074 1.741 14.293 1.00 93.31 92 PHE A CA 1
ATOM 711 C C . PHE A 1 92 ? 0.839 0.620 13.585 1.00 93.31 92 PHE A C 1
ATOM 713 O O . PHE A 1 92 ? 0.282 -0.458 13.382 1.00 93.31 92 PHE A O 1
ATOM 720 N N . THR A 1 93 ? 2.122 0.838 13.274 1.00 93.88 93 THR A N 1
ATOM 721 C CA . THR A 1 93 ? 2.965 -0.168 12.611 1.00 93.88 93 THR A CA 1
ATOM 722 C C . THR A 1 93 ? 3.019 -1.467 13.408 1.00 93.88 93 THR A C 1
ATOM 724 O O . THR A 1 93 ? 2.773 -2.537 12.856 1.00 93.88 93 THR A O 1
ATOM 727 N N . ARG A 1 94 ? 3.255 -1.387 14.723 1.00 93.88 94 ARG A N 1
ATOM 728 C CA . ARG A 1 94 ? 3.280 -2.567 15.596 1.00 93.88 94 ARG A CA 1
ATOM 729 C C . ARG A 1 94 ? 1.948 -3.312 15.581 1.00 93.88 94 ARG A C 1
ATOM 731 O O . ARG A 1 94 ? 1.939 -4.531 15.479 1.00 93.88 94 ARG A O 1
ATOM 738 N N . ALA A 1 95 ? 0.830 -2.597 15.640 1.00 93.19 95 ALA A N 1
ATOM 739 C CA . ALA A 1 95 ? -0.481 -3.228 15.641 1.00 93.19 95 ALA A CA 1
ATOM 740 C C . ALA A 1 95 ? -0.821 -3.907 14.300 1.00 93.19 95 ALA A C 1
ATOM 742 O O . ALA A 1 95 ? -1.481 -4.940 14.315 1.00 93.19 95 ALA A O 1
ATOM 743 N N . VAL A 1 96 ? -0.343 -3.387 13.161 1.00 94.44 96 VAL A N 1
ATOM 744 C CA . VAL A 1 96 ? -0.444 -4.085 11.863 1.00 94.44 96 VAL A CA 1
ATOM 745 C C . VAL A 1 96 ? 0.442 -5.333 11.841 1.00 94.44 96 VAL A C 1
ATOM 747 O O . VAL A 1 96 ? -0.018 -6.387 11.421 1.00 94.44 96 VAL A O 1
ATOM 750 N N . MET A 1 97 ? 1.686 -5.238 12.321 1.00 93.94 97 MET A N 1
ATOM 751 C CA . MET A 1 97 ? 2.625 -6.371 12.368 1.00 93.94 97 MET A CA 1
ATOM 752 C C . MET A 1 97 ? 2.174 -7.499 13.310 1.00 93.94 97 MET A C 1
ATOM 754 O O . MET A 1 97 ? 2.502 -8.659 13.083 1.00 93.94 97 MET A O 1
ATOM 758 N N . GLU A 1 98 ? 1.449 -7.169 14.380 1.00 93.75 98 GLU A N 1
ATOM 759 C CA . GLU A 1 98 ? 0.937 -8.130 15.366 1.00 93.75 98 GLU A CA 1
ATOM 760 C C . GLU A 1 98 ? -0.431 -8.732 14.988 1.00 93.75 98 GLU A C 1
ATOM 762 O O . GLU A 1 98 ? -0.879 -9.679 15.644 1.00 93.75 98 GLU A O 1
ATOM 767 N N . ASP A 1 99 ? -1.113 -8.189 13.974 1.00 93.94 99 ASP A N 1
ATOM 768 C CA . ASP A 1 99 ? -2.435 -8.641 13.540 1.00 93.94 99 ASP A CA 1
ATOM 769 C C . ASP A 1 99 ? -2.310 -9.746 12.471 1.00 93.94 99 ASP A C 1
ATOM 771 O O . ASP A 1 99 ? -1.840 -9.481 11.365 1.00 93.94 99 ASP A O 1
ATOM 775 N N . PRO A 1 100 ? -2.785 -10.978 12.749 1.00 92.75 100 PRO A N 1
ATOM 776 C CA . PRO A 1 100 ? -2.608 -12.131 11.860 1.00 92.75 100 PRO A CA 1
ATOM 777 C C . PRO A 1 100 ? -3.354 -12.010 10.524 1.00 92.75 100 PRO A C 1
ATOM 779 O O . PRO A 1 100 ? -3.165 -12.836 9.632 1.00 92.75 100 PRO A O 1
ATOM 782 N N . ARG A 1 101 ? -4.231 -11.009 10.367 1.00 95.06 101 ARG A N 1
ATOM 783 C CA . ARG A 1 101 ? -4.877 -10.718 9.082 1.00 95.06 101 ARG A CA 1
ATOM 784 C C . ARG A 1 101 ? -3.898 -10.138 8.064 1.00 95.06 101 ARG A C 1
ATOM 786 O O . ARG A 1 101 ? -4.190 -10.211 6.871 1.00 95.06 101 ARG A O 1
ATOM 793 N N . PHE A 1 102 ? -2.784 -9.567 8.516 1.00 96.50 102 PHE A N 1
ATOM 794 C CA . PHE A 1 102 ? -1.754 -8.984 7.668 1.00 96.50 102 PHE A CA 1
ATOM 795 C C . PHE A 1 102 ? -0.483 -9.830 7.699 1.00 96.50 102 PHE A C 1
ATOM 797 O O . PHE A 1 102 ? -0.167 -10.491 8.685 1.00 96.50 102 PHE A O 1
ATOM 804 N N . SER A 1 103 ? 0.266 -9.776 6.606 1.00 96.81 103 SER A N 1
ATOM 805 C CA . SER A 1 103 ? 1.617 -10.312 6.514 1.00 96.81 103 SER A CA 1
ATOM 806 C C . SER A 1 103 ? 2.505 -9.238 5.906 1.00 96.81 103 SER A C 1
ATOM 808 O O . SER A 1 103 ? 2.265 -8.799 4.780 1.00 96.81 103 SER A O 1
ATOM 810 N N . VAL A 1 104 ? 3.496 -8.761 6.661 1.00 96.00 104 VAL A N 1
ATOM 811 C CA . VAL A 1 104 ? 4.470 -7.806 6.125 1.00 96.00 104 VAL A CA 1
ATOM 812 C C . VAL A 1 104 ? 5.405 -8.567 5.199 1.00 96.00 104 VAL A C 1
ATOM 814 O O . VAL A 1 104 ? 6.187 -9.402 5.649 1.00 96.00 104 VAL A O 1
ATOM 817 N N . ASP A 1 105 ? 5.298 -8.290 3.904 1.00 95.56 105 ASP A N 1
ATOM 818 C CA . ASP A 1 105 ? 6.102 -8.959 2.892 1.00 95.56 105 ASP A CA 1
ATOM 819 C C . ASP A 1 105 ? 7.449 -8.243 2.758 1.00 95.56 105 ASP A C 1
ATOM 821 O O . ASP A 1 105 ? 7.524 -7.104 2.294 1.00 95.56 105 ASP A O 1
ATOM 825 N N . ASP A 1 106 ? 8.516 -8.895 3.219 1.00 90.75 106 ASP A N 1
ATOM 826 C CA . ASP A 1 106 ? 9.872 -8.359 3.126 1.00 90.75 106 ASP A CA 1
ATOM 827 C C . ASP A 1 106 ? 10.555 -8.828 1.839 1.00 90.75 106 ASP A C 1
ATOM 829 O O . ASP A 1 106 ? 10.683 -10.028 1.585 1.00 90.75 106 ASP A O 1
ATOM 833 N N . ILE A 1 107 ? 11.028 -7.877 1.035 1.00 94.25 107 ILE A N 1
ATOM 834 C CA . ILE A 1 107 ? 11.819 -8.135 -0.169 1.00 94.25 107 ILE A CA 1
ATOM 835 C C . ILE A 1 107 ? 13.153 -7.408 -0.079 1.00 94.25 107 ILE A C 1
ATOM 837 O O . ILE A 1 107 ? 13.206 -6.284 0.425 1.00 94.25 107 ILE A O 1
ATOM 841 N N . PRO A 1 108 ? 14.235 -7.971 -0.652 1.00 96.62 108 PRO A N 1
ATOM 842 C CA . PRO A 1 108 ? 15.509 -7.273 -0.694 1.00 96.62 108 PRO A CA 1
ATOM 843 C C . PRO A 1 108 ? 15.355 -5.894 -1.343 1.00 96.62 108 PRO A C 1
ATOM 845 O O . PRO A 1 108 ? 14.904 -5.788 -2.488 1.00 96.62 108 PRO A O 1
ATOM 848 N N . LEU A 1 109 ? 15.777 -4.842 -0.636 1.00 96.44 109 LEU A N 1
ATOM 849 C CA . LEU A 1 109 ? 15.633 -3.457 -1.095 1.00 96.44 109 LEU A CA 1
ATOM 850 C C . LEU A 1 109 ? 16.233 -3.248 -2.492 1.00 96.44 109 LEU A C 1
ATOM 852 O O . LEU A 1 109 ? 15.631 -2.593 -3.333 1.00 96.44 109 LEU A O 1
ATOM 856 N N . VAL A 1 110 ? 17.384 -3.859 -2.786 1.00 98.00 110 VAL A N 1
ATOM 857 C CA . VAL A 1 110 ? 18.006 -3.778 -4.119 1.00 98.00 110 VAL A CA 1
ATOM 858 C C . VAL A 1 110 ? 17.083 -4.330 -5.211 1.00 98.00 110 VAL A C 1
ATOM 860 O O . VAL A 1 110 ? 16.981 -3.735 -6.282 1.00 98.00 110 VAL A O 1
ATOM 863 N N . THR A 1 111 ? 16.380 -5.436 -4.952 1.00 97.25 111 THR A N 1
ATOM 864 C CA . THR A 1 111 ? 15.405 -6.003 -5.895 1.00 97.25 111 THR A CA 1
ATOM 865 C C . THR A 1 111 ? 14.246 -5.038 -6.111 1.00 97.25 111 THR A C 1
ATOM 867 O O . THR A 1 111 ? 13.915 -4.737 -7.258 1.00 97.25 111 THR A O 1
ATOM 870 N N . LEU A 1 112 ? 13.682 -4.500 -5.026 1.00 97.94 112 LEU A N 1
ATOM 871 C CA . LEU A 1 112 ? 12.616 -3.499 -5.084 1.00 97.94 112 LEU A CA 1
ATOM 872 C C . LEU A 1 112 ? 13.023 -2.288 -5.937 1.00 97.94 112 LEU A C 1
ATOM 874 O O . LEU A 1 112 ? 12.327 -1.928 -6.886 1.00 97.94 112 LEU A O 1
ATOM 878 N N . ILE A 1 113 ? 14.184 -1.698 -5.645 1.00 98.00 113 ILE A N 1
ATOM 879 C CA . ILE A 1 113 ? 14.682 -0.509 -6.343 1.00 98.00 113 ILE A CA 1
ATOM 880 C C . ILE A 1 113 ? 14.944 -0.795 -7.823 1.00 98.00 113 ILE A C 1
ATOM 882 O O . ILE A 1 113 ? 14.578 0.017 -8.668 1.00 98.00 113 ILE A O 1
ATOM 886 N N . ARG A 1 114 ? 15.503 -1.959 -8.175 1.00 97.94 114 ARG A N 1
ATOM 887 C CA . ARG A 1 114 ? 15.712 -2.331 -9.586 1.00 97.94 114 ARG A CA 1
ATOM 888 C C . ARG A 1 114 ? 14.410 -2.353 -10.385 1.00 97.94 114 ARG A C 1
ATOM 890 O O . ARG A 1 114 ? 14.403 -1.885 -11.519 1.00 97.94 114 ARG A O 1
ATOM 897 N N . HIS A 1 115 ? 13.324 -2.861 -9.803 1.00 97.94 115 HIS A N 1
ATOM 898 C CA . HIS A 1 115 ? 12.008 -2.806 -10.441 1.00 97.94 115 HIS A CA 1
ATOM 899 C C . HIS A 1 115 ? 11.461 -1.372 -10.502 1.00 97.94 115 HIS A C 1
ATOM 901 O O . HIS A 1 115 ? 10.923 -0.973 -11.531 1.00 97.94 115 HIS A O 1
ATOM 907 N N . ALA A 1 116 ? 11.647 -0.578 -9.444 1.00 97.88 116 ALA A N 1
ATOM 908 C CA . ALA A 1 116 ? 11.168 0.804 -9.372 1.00 97.88 116 ALA A CA 1
ATOM 909 C C . ALA A 1 116 ? 11.836 1.734 -10.399 1.00 97.88 116 ALA A C 1
ATOM 911 O O . ALA A 1 116 ? 11.180 2.619 -10.949 1.00 97.88 116 ALA A O 1
ATOM 912 N N . LEU A 1 117 ? 13.126 1.536 -10.684 1.00 97.38 117 LEU A N 1
ATOM 913 C CA . LEU A 1 117 ? 13.871 2.340 -11.658 1.00 97.38 117 LEU A CA 1
ATOM 914 C C . LEU A 1 117 ? 13.319 2.215 -13.086 1.00 97.38 117 LEU A C 1
ATOM 916 O O . LEU A 1 117 ? 13.417 3.173 -13.843 1.00 97.38 117 LEU A O 1
ATOM 920 N N . GLY A 1 118 ? 12.713 1.076 -13.438 1.00 93.56 118 GLY A N 1
ATOM 921 C CA . GLY A 1 118 ? 12.113 0.852 -14.759 1.00 93.56 118 GLY A CA 1
ATOM 922 C C . GLY A 1 118 ? 10.711 1.448 -14.942 1.00 93.56 118 GLY A C 1
ATOM 923 O O . GLY A 1 118 ? 10.121 1.293 -16.008 1.00 93.56 118 GLY A O 1
ATOM 924 N N . LEU A 1 119 ? 10.144 2.086 -13.913 1.00 96.25 119 LEU A N 1
ATOM 925 C CA . LEU A 1 119 ? 8.811 2.686 -13.963 1.00 96.25 119 LEU A CA 1
ATOM 926 C C . LEU A 1 119 ? 8.920 4.193 -14.222 1.00 96.25 119 LEU A C 1
ATOM 928 O O . LEU A 1 119 ? 9.315 4.962 -13.347 1.00 96.25 119 LEU A O 1
ATOM 932 N N . GLU A 1 120 ? 8.531 4.624 -15.420 1.00 94.81 120 GLU A N 1
ATOM 933 C CA . GLU A 1 120 ? 8.664 6.025 -15.857 1.00 94.81 120 GLU A CA 1
ATOM 934 C C . GLU A 1 120 ? 7.347 6.818 -15.809 1.00 94.81 120 GLU A C 1
ATOM 936 O O . GLU A 1 120 ? 7.359 8.047 -15.835 1.00 94.81 120 GLU A O 1
ATOM 941 N N . TRP A 1 121 ? 6.206 6.131 -15.709 1.00 96.31 121 TRP A N 1
ATOM 942 C CA . TRP A 1 121 ? 4.876 6.739 -15.828 1.00 96.31 121 TRP A CA 1
ATOM 943 C C . TRP A 1 121 ? 4.406 7.475 -14.561 1.00 96.31 121 TRP A C 1
ATOM 945 O O . TRP A 1 121 ? 3.589 8.389 -14.661 1.00 96.31 121 TRP A O 1
ATOM 955 N N . THR A 1 122 ? 4.920 7.121 -13.376 1.00 96.19 122 THR A N 1
ATOM 956 C CA . THR A 1 122 ? 4.590 7.799 -12.108 1.00 96.19 122 THR A CA 1
ATOM 957 C C . THR A 1 122 ? 5.746 8.645 -11.594 1.00 96.19 122 THR A C 1
ATOM 959 O O . THR A 1 122 ? 6.915 8.263 -11.683 1.00 96.19 122 THR A O 1
ATOM 962 N N . ARG A 1 123 ? 5.414 9.801 -11.013 1.00 95.19 123 ARG A N 1
ATOM 963 C CA . ARG A 1 123 ? 6.353 10.663 -10.279 1.00 95.19 123 ARG A CA 1
ATOM 964 C C . ARG A 1 123 ? 6.253 10.498 -8.765 1.00 95.19 123 ARG A C 1
ATOM 966 O O . ARG A 1 123 ? 7.107 11.035 -8.067 1.00 95.19 123 ARG A O 1
ATOM 973 N N . ASP A 1 124 ? 5.248 9.777 -8.277 1.00 96.56 124 ASP A N 1
ATOM 974 C CA . ASP A 1 124 ? 5.122 9.483 -6.856 1.00 96.56 124 ASP A CA 1
ATOM 975 C C . ASP A 1 124 ? 6.084 8.335 -6.491 1.00 96.56 124 ASP A C 1
ATOM 977 O O . ASP A 1 124 ? 5.997 7.248 -7.078 1.00 96.56 124 ASP A O 1
ATOM 981 N N . PRO A 1 125 ? 7.046 8.555 -5.576 1.00 96.62 125 PRO A N 1
ATOM 982 C CA . PRO A 1 125 ? 7.990 7.518 -5.182 1.00 96.62 125 PRO A CA 1
ATOM 983 C C . PRO A 1 125 ? 7.321 6.337 -4.460 1.00 96.62 125 PRO A C 1
ATOM 985 O O . PRO A 1 125 ? 7.817 5.217 -4.587 1.00 96.62 125 PRO A O 1
ATOM 988 N N . PHE A 1 126 ? 6.214 6.542 -3.740 1.00 97.56 126 PHE A N 1
ATOM 989 C CA . PHE A 1 126 ? 5.500 5.479 -3.031 1.00 97.56 126 PHE A CA 1
ATOM 990 C C . PHE A 1 126 ? 4.725 4.593 -4.000 1.00 97.56 126 PHE A C 1
ATOM 992 O O . PHE A 1 126 ? 4.959 3.384 -3.999 1.00 97.56 126 PHE A O 1
ATOM 999 N N . ASP A 1 127 ? 3.939 5.174 -4.914 1.00 97.50 127 ASP A N 1
ATOM 1000 C CA . ASP A 1 127 ? 3.271 4.410 -5.983 1.00 97.50 127 ASP A CA 1
ATOM 1001 C C . ASP A 1 127 ? 4.287 3.591 -6.782 1.00 97.50 127 ASP A C 1
ATOM 1003 O O . ASP A 1 127 ? 4.091 2.405 -7.063 1.00 97.50 127 ASP A O 1
ATOM 1007 N N . ARG A 1 128 ? 5.420 4.221 -7.120 1.00 97.94 128 ARG A N 1
ATOM 1008 C CA . ARG A 1 128 ? 6.511 3.578 -7.852 1.00 97.94 128 ARG A CA 1
ATOM 1009 C C . ARG A 1 128 ? 7.038 2.359 -7.103 1.00 97.94 128 ARG A C 1
ATOM 1011 O O . ARG A 1 128 ? 7.214 1.299 -7.702 1.00 97.94 128 ARG A O 1
ATOM 1018 N N . MET A 1 129 ? 7.297 2.495 -5.807 1.00 98.25 129 MET A N 1
ATOM 1019 C CA . MET A 1 129 ? 7.788 1.395 -4.984 1.00 98.25 129 MET A CA 1
ATOM 1020 C C . MET A 1 129 ? 6.720 0.313 -4.761 1.00 98.25 129 MET A C 1
ATOM 1022 O O . MET A 1 129 ? 7.047 -0.866 -4.847 1.00 98.25 129 MET A O 1
ATOM 1026 N N . LEU A 1 130 ? 5.447 0.655 -4.549 1.00 98.25 130 LEU A N 1
ATOM 1027 C CA . LEU A 1 130 ? 4.370 -0.332 -4.374 1.00 98.25 130 LEU A CA 1
ATOM 1028 C C . LEU A 1 130 ? 4.154 -1.179 -5.636 1.00 98.25 130 LEU A C 1
ATOM 1030 O O . LEU A 1 130 ? 4.069 -2.409 -5.564 1.00 98.25 130 LEU A O 1
ATOM 1034 N N . VAL A 1 131 ? 4.151 -0.547 -6.811 1.00 98.31 131 VAL A N 1
ATOM 1035 C CA . VAL A 1 131 ? 4.054 -1.251 -8.100 1.00 98.31 131 VAL A CA 1
ATOM 1036 C C . VAL A 1 131 ? 5.291 -2.111 -8.356 1.00 98.31 131 VAL A C 1
ATOM 1038 O O . VAL A 1 131 ? 5.178 -3.253 -8.813 1.00 98.31 131 VAL A O 1
ATOM 1041 N N . ALA A 1 132 ? 6.478 -1.608 -8.016 1.00 98.31 132 ALA A N 1
ATOM 1042 C CA . ALA A 1 132 ? 7.714 -2.374 -8.108 1.00 98.31 132 ALA A CA 1
ATOM 1043 C C . ALA A 1 132 ? 7.710 -3.599 -7.185 1.00 98.31 132 ALA A C 1
ATOM 1045 O O . ALA A 1 132 ? 8.145 -4.671 -7.601 1.00 98.31 132 ALA A O 1
ATOM 1046 N N . HIS A 1 133 ? 7.164 -3.474 -5.975 1.00 98.44 133 HIS A N 1
ATOM 1047 C CA . HIS A 1 133 ? 7.009 -4.579 -5.035 1.00 98.44 133 HIS A CA 1
ATOM 1048 C C . HIS A 1 133 ? 6.085 -5.662 -5.602 1.00 98.44 133 HIS A C 1
ATOM 1050 O O . HIS A 1 133 ? 6.473 -6.828 -5.702 1.00 98.44 133 HIS A O 1
ATOM 1056 N N . SER A 1 134 ? 4.895 -5.263 -6.057 1.00 98.31 134 SER A N 1
ATOM 1057 C CA . SER A 1 134 ? 3.943 -6.148 -6.736 1.00 98.31 134 SER A CA 1
ATOM 1058 C C . SER A 1 134 ? 4.576 -6.865 -7.929 1.00 98.31 134 SER A C 1
ATOM 1060 O O . SER A 1 134 ? 4.435 -8.081 -8.070 1.00 98.31 134 SER A O 1
ATOM 1062 N N . THR A 1 135 ? 5.361 -6.149 -8.732 1.00 97.88 135 THR A N 1
ATOM 1063 C CA . THR A 1 135 ? 6.088 -6.720 -9.872 1.00 97.88 135 THR A CA 1
ATOM 1064 C C . THR A 1 135 ? 7.154 -7.726 -9.434 1.00 97.88 135 THR A C 1
ATOM 1066 O O . THR A 1 135 ? 7.220 -8.822 -9.991 1.00 97.88 135 THR A O 1
ATOM 1069 N N . ALA A 1 136 ? 7.963 -7.387 -8.427 1.00 97.62 136 ALA A N 1
ATOM 1070 C CA . ALA A 1 136 ? 9.040 -8.235 -7.921 1.00 97.62 136 ALA A CA 1
ATOM 1071 C C . ALA A 1 136 ? 8.512 -9.564 -7.361 1.00 97.62 136 ALA A C 1
ATOM 1073 O O . ALA A 1 136 ? 9.105 -10.619 -7.587 1.00 97.62 136 ALA A O 1
ATOM 1074 N N . ARG A 1 137 ? 7.371 -9.517 -6.664 1.00 96.81 137 ARG A N 1
ATOM 1075 C CA . ARG A 1 137 ? 6.709 -10.698 -6.095 1.00 96.81 137 ARG A CA 1
ATOM 1076 C C . ARG A 1 137 ? 5.771 -11.423 -7.049 1.00 96.81 137 ARG A C 1
ATOM 1078 O O . ARG A 1 137 ? 5.374 -12.543 -6.751 1.00 96.81 137 ARG A O 1
ATOM 1085 N N . ARG A 1 138 ? 5.431 -10.811 -8.187 1.00 96.94 138 ARG A N 1
ATOM 1086 C CA . ARG A 1 138 ? 4.374 -11.277 -9.101 1.00 96.94 138 ARG A CA 1
ATOM 1087 C C . ARG A 1 138 ? 3.024 -11.446 -8.396 1.00 96.94 138 ARG A C 1
ATOM 1089 O O . ARG A 1 138 ? 2.272 -12.367 -8.702 1.00 96.94 138 ARG A O 1
ATOM 1096 N N . LEU A 1 139 ? 2.726 -10.550 -7.460 1.00 97.12 139 LEU A N 1
ATOM 1097 C CA . LEU A 1 139 ? 1.468 -10.536 -6.718 1.00 97.12 139 LEU A CA 1
ATOM 1098 C C . LEU A 1 139 ? 0.586 -9.397 -7.218 1.00 97.12 139 LEU A C 1
ATOM 1100 O O . LEU A 1 139 ? 1.111 -8.303 -7.429 1.00 97.12 139 LEU A O 1
ATOM 1104 N N . PRO A 1 140 ? -0.730 -9.597 -7.389 1.00 97.81 140 PRO A N 1
ATOM 1105 C CA . PRO A 1 140 ? -1.638 -8.503 -7.699 1.00 97.81 140 PRO A CA 1
ATOM 1106 C C . PRO A 1 140 ? -1.603 -7.426 -6.605 1.00 97.81 140 PRO A C 1
ATOM 1108 O O . PRO A 1 140 ? -1.559 -7.733 -5.412 1.00 97.81 140 PRO A O 1
ATOM 1111 N N . LEU A 1 141 ? -1.629 -6.160 -7.021 1.00 98.31 141 LEU A N 1
ATOM 1112 C CA . LEU A 1 141 ? -1.782 -4.999 -6.150 1.00 98.31 141 LEU A CA 1
ATOM 1113 C C . LEU A 1 141 ? -3.270 -4.644 -6.032 1.00 98.31 141 LEU A C 1
ATOM 1115 O O . LEU A 1 141 ? -3.948 -4.406 -7.034 1.00 98.31 141 LEU A O 1
ATOM 1119 N N . CYS A 1 142 ? -3.787 -4.607 -4.810 1.00 97.88 142 CYS A N 1
ATOM 1120 C CA . CYS A 1 142 ? -5.146 -4.184 -4.502 1.00 97.88 142 CYS A CA 1
ATOM 1121 C C . CYS A 1 142 ? -5.200 -2.660 -4.423 1.00 97.88 142 CYS A C 1
ATOM 1123 O O . CYS A 1 142 ? -4.765 -2.092 -3.426 1.00 97.88 142 CYS A O 1
ATOM 1125 N N . THR A 1 143 ? -5.710 -2.002 -5.465 1.00 97.00 143 THR A N 1
ATOM 1126 C CA . THR A 1 143 ? -5.762 -0.536 -5.553 1.00 97.00 143 THR A CA 1
ATOM 1127 C C . THR A 1 143 ? -7.011 -0.038 -6.285 1.00 97.00 143 THR A C 1
ATOM 1129 O O . THR A 1 143 ? -7.522 -0.671 -7.220 1.00 97.00 143 THR A O 1
ATOM 1132 N N . THR A 1 144 ? -7.493 1.132 -5.864 1.00 95.19 144 THR A N 1
ATOM 1133 C CA . THR A 1 144 ? -8.509 1.921 -6.576 1.00 95.19 144 THR A CA 1
ATOM 1134 C C . THR A 1 144 ? -7.897 3.055 -7.400 1.00 95.19 144 THR A C 1
ATOM 1136 O O . THR A 1 144 ? -8.637 3.781 -8.065 1.00 95.19 144 THR A O 1
ATOM 1139 N N . ASP A 1 145 ? -6.575 3.246 -7.357 1.00 95.81 145 ASP A N 1
ATOM 1140 C CA . ASP A 1 145 ? -5.911 4.306 -8.108 1.00 95.81 145 ASP A CA 1
ATOM 1141 C C . ASP A 1 145 ? -6.006 4.046 -9.618 1.00 95.81 145 ASP A C 1
ATOM 1143 O O . ASP A 1 145 ? -5.660 2.976 -10.131 1.00 95.81 145 ASP A O 1
ATOM 1147 N N . ARG A 1 146 ? -6.511 5.044 -10.350 1.00 95.25 146 ARG A N 1
ATOM 1148 C CA . ARG A 1 146 ? -6.754 4.928 -11.793 1.00 95.25 146 ARG A CA 1
ATOM 1149 C C . ARG A 1 146 ? -5.464 4.936 -12.606 1.00 95.25 146 ARG A C 1
ATOM 1151 O O . ARG A 1 146 ? -5.421 4.291 -13.650 1.00 95.25 146 ARG A O 1
ATOM 1158 N N . SER A 1 147 ? -4.440 5.655 -12.151 1.00 95.94 147 SER A N 1
ATOM 1159 C CA . SER A 1 147 ? -3.146 5.730 -12.825 1.00 95.94 147 SER A CA 1
ATOM 1160 C C . SER A 1 147 ? -2.407 4.400 -12.712 1.00 95.94 147 SER A C 1
ATOM 1162 O O . SER A 1 147 ? -1.993 3.855 -13.738 1.00 95.94 147 SER A O 1
ATOM 1164 N N . ILE A 1 148 ? -2.349 3.818 -11.505 1.00 96.88 148 ILE A N 1
ATOM 1165 C CA . ILE A 1 148 ? -1.795 2.475 -11.290 1.00 96.88 148 ILE A CA 1
ATOM 1166 C C . ILE A 1 148 ? -2.561 1.456 -12.138 1.00 96.88 148 ILE A C 1
ATOM 1168 O O . ILE A 1 148 ? -1.946 0.699 -12.882 1.00 96.88 148 ILE A O 1
ATOM 1172 N N . ARG A 1 149 ? -3.900 1.472 -12.107 1.00 96.19 149 ARG A N 1
ATOM 1173 C CA . ARG A 1 149 ? -4.746 0.568 -12.911 1.00 96.19 149 ARG A CA 1
ATOM 1174 C C . ARG A 1 149 ? -4.523 0.662 -14.419 1.00 96.19 149 ARG A C 1
ATOM 1176 O O . ARG A 1 149 ? -4.708 -0.332 -15.112 1.00 96.19 149 ARG A O 1
ATOM 1183 N N . ALA A 1 150 ? -4.156 1.834 -14.928 1.00 96.50 150 ALA A N 1
ATOM 1184 C CA . AL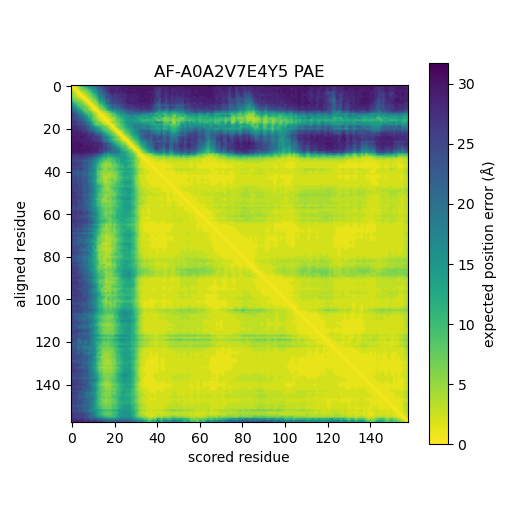A A 1 150 ? -3.898 2.030 -16.351 1.00 96.50 150 ALA A CA 1
ATOM 1185 C C . ALA A 1 150 ? -2.512 1.523 -16.788 1.00 96.50 150 ALA A C 1
ATOM 1187 O O . ALA A 1 150 ? -2.350 1.133 -17.943 1.00 96.50 150 ALA A O 1
ATOM 1188 N N . HIS A 1 151 ? -1.521 1.520 -15.890 1.00 97.12 151 HIS A N 1
ATOM 1189 C CA . HIS A 1 151 ? -0.119 1.252 -16.240 1.00 97.12 151 HIS A CA 1
ATOM 1190 C C . HIS A 1 151 ? 0.442 -0.047 -15.653 1.00 97.12 151 HIS A C 1
ATOM 1192 O O . HIS A 1 151 ? 1.450 -0.555 -16.146 1.00 97.12 151 HIS A O 1
ATOM 1198 N N . HIS A 1 152 ? -0.193 -0.607 -14.625 1.00 96.50 152 HIS A N 1
ATOM 1199 C CA . HIS A 1 152 ? 0.234 -1.837 -13.972 1.00 96.50 152 HIS A CA 1
ATOM 1200 C C . HIS A 1 152 ? -0.687 -3.002 -14.323 1.00 96.50 152 HIS A C 1
ATOM 1202 O O . HIS A 1 152 ? -1.901 -2.927 -14.160 1.00 96.50 152 HIS A O 1
ATOM 1208 N N . ARG A 1 153 ? -0.106 -4.108 -14.794 1.00 95.19 153 ARG A N 1
ATOM 1209 C CA . ARG A 1 153 ? -0.877 -5.276 -15.256 1.00 95.19 153 ARG A CA 1
ATOM 1210 C C . ARG A 1 153 ? -1.320 -6.195 -14.122 1.00 95.19 153 ARG A C 1
ATOM 1212 O O . ARG A 1 153 ? -2.320 -6.888 -14.265 1.00 95.19 153 ARG A O 1
ATOM 1219 N N . LEU A 1 154 ? -0.571 -6.234 -13.020 1.00 96.44 154 LEU A N 1
ATOM 1220 C CA . LEU A 1 154 ? -0.875 -7.085 -11.870 1.00 96.44 154 LEU A CA 1
ATOM 1221 C C . LEU A 1 154 ? -1.716 -6.295 -10.872 1.00 96.44 154 LEU A C 1
ATOM 1223 O O . LEU A 1 154 ? -1.246 -5.935 -9.797 1.00 96.44 154 LEU A O 1
ATOM 1227 N N . VAL A 1 155 ? -2.956 -5.997 -11.243 1.00 95.81 155 VAL A N 1
ATOM 1228 C CA . VAL A 1 155 ? -3.927 -5.362 -10.349 1.00 95.81 155 VAL A CA 1
ATOM 1229 C C . VAL A 1 155 ? -5.011 -6.366 -10.010 1.00 95.81 155 VAL A C 1
ATOM 1231 O O . VAL A 1 155 ? -5.446 -7.132 -10.866 1.00 95.81 155 VAL A O 1
ATOM 1234 N N . ALA A 1 156 ? -5.430 -6.367 -8.751 1.00 92.06 156 ALA A N 1
ATOM 1235 C CA . ALA A 1 156 ? -6.509 -7.224 -8.300 1.00 92.06 156 ALA A CA 1
ATOM 1236 C C . ALA A 1 156 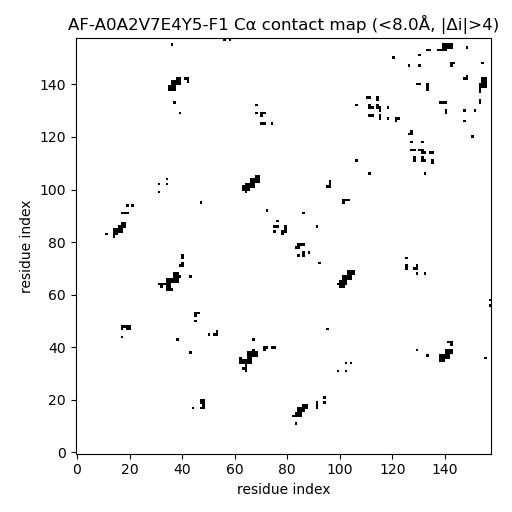? -7.818 -6.878 -9.024 1.00 92.06 156 ALA A C 1
ATOM 1238 O O . ALA A 1 156 ? -8.255 -5.719 -9.052 1.00 92.06 156 ALA A O 1
ATOM 1239 N N . THR A 1 157 ? -8.430 -7.898 -9.606 1.00 79.19 157 THR A N 1
ATOM 1240 C CA . THR A 1 157 ? -9.791 -7.870 -10.139 1.00 79.19 157 THR A CA 1
ATOM 1241 C C . THR A 1 157 ? -10.676 -8.738 -9.252 1.00 79.19 157 THR A C 1
ATOM 1243 O O . THR A 1 157 ? -10.159 -9.626 -8.574 1.00 79.19 157 THR A O 1
ATOM 1246 N N . GLU A 1 158 ? -11.978 -8.447 -9.237 1.00 65.25 158 GLU A N 1
ATOM 1247 C CA . GLU A 1 158 ? -12.983 -9.278 -8.553 1.00 65.25 158 GLU A CA 1
ATOM 1248 C C . GLU A 1 158 ? -12.934 -10.754 -8.976 1.00 65.25 158 GLU A C 1
ATOM 1250 O O . GLU A 1 158 ? -12.529 -11.025 -10.134 1.00 65.25 158 GLU A O 1
#

Secondary structure (DSSP, 8-state):
--PPPPP---PPPPPEEE-----------S-PPPP--EEPHHHHHHHHHT-GGGGG-TTGGGGPSEEE-HHHHHHHHHHHHTTSEEE-TTHHHHHHHH-TTEEE----HHHHHHHHHT--S---HHHHHHHHHHHHHT--EE---HHHHHH-S-B---

Nearest PDB structures (foldseek):
  5ecw-assembly1_A  TM=7.048E-01  e=3.999E-04  Shigella flexneri
  9h6a-assembly1_A  TM=6.709E-01  e=7.145E-04  Escherichia coli KLY
  1v8p-assembly1_D  TM=5.901E-01  e=7.145E-04  Pyrobaculum aerophilum
  1v8p-assembly2_F  TM=6.286E-01  e=1.452E-03  Pyrobaculum aerophilum
  1v96-assembly1_A  TM=4.270E-01  e=7.910E-02  Pyrococcus horikoshii